Protein AF-A0A0F7GGY3-F1 (afdb_monomer)

Foldseek 3Di:
DPDPDPPVLVVLVCLLQVDALVRLVVVQVVCCVVPVDGPLVVLLVPDDDLSSLLSSLSSVEREDADDDEDLVVLLVLLVVVVVCVVVVVCSDPSVSCCSRHYHPVNVVSSVVND

Mean predicted aligned error: 4.6 Å

Organism: Arachis hypogaea (NCBI:txid3818)

Secondary structure (DSSP, 8-state):
-------HHHHHHHHHHHS-HHHHHHHHHHHHHHHSS-HHHHHHHH--HHHHHHHHHHHH-----SS---HHHHHHHHHHHHHHHHHT-TT-HHHHHHHHHS-HHHHHHHHHT-

Radius of gyration: 15.71 Å; Cα contacts (8 Å, |Δi|>4): 102; chains: 1; bounding box: 36×43×41 Å

Solvent-accessible surface area (backbone atoms only — not comparable to full-atom values): 6503 Å² total; per-residue (Å²): 133,84,74,79,69,76,66,59,65,58,55,52,50,47,53,40,68,70,49,52,44,66,54,45,51,51,49,42,54,52,41,29,70,76,68,74,43,53,58,46,59,53,46,49,72,79,41,63,72,65,62,24,57,45,52,34,43,31,60,64,46,72,43,59,81,77,83,86,72,57,67,70,57,18,45,54,51,21,52,52,50,49,56,34,58,75,69,64,46,83,74,39,66,64,57,45,49,52,73,33,58,48,24,72,68,45,47,52,51,15,64,71,54,96

Sequence (114 aa):
LEKATPNYYKIIIEIGCTRTSEELLAIKRSYQFLYKHSLEEDVASHTFGDIRRLLVAIVSTYRYEGHVLDESVAISEANIIHQIIEKKDFSNDEIIRILSTRSKKQLCVTFNSF

InterPro domains:
  IPR018502 Annexin repeat [PF00191] (11-58)
  IPR018502 Annexin repeat [PS51897] (1-60)
  IPR018502 Annexin repeat [SM00335] (9-58)
  IPR037104 Annexin superfamily [G3DSA:1.10.220.10] (2-60)
  IPR037104 Annexin superfamily [G3DSA:1.10.220.10] (73-114)
  IPR037104 Annexin superfamily [SSF47874] (7-114)

pLDDT: mean 91.79, std 11.75, range [34.94, 98.0]

Structure (mmCIF, N/CA/C/O backbone):
data_AF-A0A0F7GGY3-F1
#
_entry.id   AF-A0A0F7GGY3-F1
#
loop_
_atom_site.group_PDB
_atom_site.id
_atom_site.type_symbol
_atom_site.label_atom_id
_atom_site.label_alt_id
_atom_site.label_comp_id
_atom_site.label_asym_id
_atom_site.label_entity_id
_atom_site.label_seq_id
_atom_site.pdbx_PDB_ins_code
_atom_site.Cartn_x
_atom_site.Cartn_y
_atom_site.Cartn_z
_atom_site.occupancy
_atom_site.B_iso_or_equiv
_atom_site.auth_seq_id
_atom_site.auth_comp_id
_atom_site.auth_asym_id
_atom_site.auth_atom_id
_atom_site.pdbx_PDB_model_num
ATOM 1 N N . LEU A 1 1 ? -21.437 -26.700 1.374 1.00 34.94 1 LEU A N 1
ATOM 2 C CA . LEU A 1 1 ? -19.990 -26.719 1.064 1.00 34.94 1 LEU A CA 1
ATOM 3 C C . LEU A 1 1 ? -19.608 -25.320 0.601 1.00 34.94 1 LEU A C 1
ATOM 5 O O . LEU A 1 1 ? -19.654 -25.042 -0.592 1.00 34.94 1 LEU A O 1
ATOM 9 N N . GLU A 1 2 ? -19.344 -24.416 1.548 1.00 39.84 2 GLU A N 1
ATOM 10 C CA . GLU A 1 2 ? -18.761 -23.106 1.244 1.00 39.84 2 GLU A CA 1
ATOM 11 C C . GLU A 1 2 ? -17.404 -23.355 0.593 1.00 39.84 2 GLU A C 1
ATOM 13 O O . GLU A 1 2 ? -16.469 -23.837 1.232 1.00 39.84 2 GLU A O 1
ATOM 18 N N . LYS A 1 3 ? -17.308 -23.112 -0.715 1.00 39.62 3 LYS A N 1
ATOM 19 C CA . LYS A 1 3 ? -16.008 -23.062 -1.372 1.00 39.62 3 LYS A CA 1
ATOM 20 C C . LYS A 1 3 ? -15.257 -21.921 -0.700 1.00 39.62 3 LYS A C 1
ATOM 22 O O . LYS A 1 3 ? -15.676 -20.776 -0.831 1.00 39.62 3 LYS A O 1
ATOM 27 N N . ALA A 1 4 ? -14.186 -22.243 0.023 1.00 48.62 4 ALA A N 1
ATOM 28 C CA . ALA A 1 4 ? -13.221 -21.262 0.484 1.00 48.62 4 ALA A CA 1
ATOM 29 C C . ALA A 1 4 ? -12.758 -20.481 -0.749 1.00 48.62 4 ALA A C 1
ATOM 31 O O . ALA A 1 4 ? -11.975 -20.979 -1.558 1.00 48.62 4 ALA A O 1
ATOM 32 N N . THR A 1 5 ? -13.321 -19.293 -0.954 1.00 50.53 5 THR A N 1
ATOM 33 C CA . THR A 1 5 ? -12.864 -18.376 -1.989 1.00 50.53 5 THR A CA 1
ATOM 34 C C . THR A 1 5 ? -11.394 -18.111 -1.687 1.00 50.53 5 THR A C 1
ATOM 36 O O . THR A 1 5 ? -11.102 -17.653 -0.574 1.00 50.53 5 THR A O 1
ATOM 39 N N . PRO A 1 6 ? -10.459 -18.418 -2.605 1.00 57.56 6 PRO A N 1
ATOM 40 C CA . PRO A 1 6 ? -9.068 -18.032 -2.428 1.00 57.56 6 PRO A CA 1
ATOM 41 C C . PRO A 1 6 ? -9.070 -16.543 -2.111 1.00 57.56 6 PRO A C 1
ATOM 43 O O . PRO A 1 6 ? -9.700 -15.776 -2.832 1.00 57.56 6 PRO A O 1
ATOM 46 N N . ASN A 1 7 ? -8.471 -16.130 -0.998 1.00 75.44 7 ASN A N 1
ATOM 47 C CA . ASN A 1 7 ? -8.499 -14.731 -0.588 1.00 75.44 7 ASN A CA 1
ATOM 48 C C . ASN A 1 7 ? -7.528 -13.942 -1.486 1.00 75.44 7 ASN A C 1
ATOM 50 O O . ASN A 1 7 ? -6.415 -13.618 -1.081 1.00 75.44 7 ASN A O 1
ATOM 54 N N . TYR A 1 8 ? -7.933 -13.706 -2.737 1.00 83.19 8 TYR A N 1
ATOM 55 C CA . TYR A 1 8 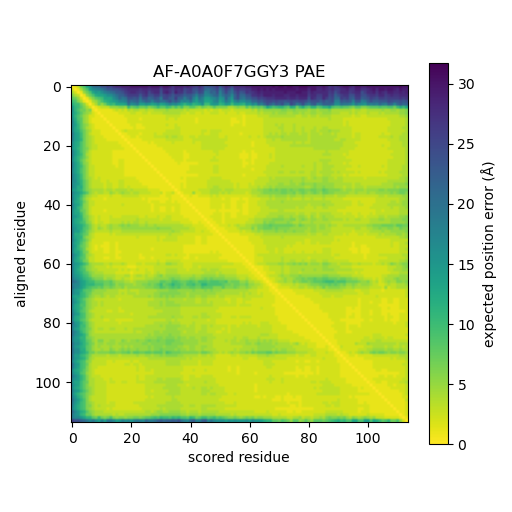? -7.150 -13.048 -3.783 1.00 83.19 8 TYR A CA 1
ATOM 56 C C . TYR A 1 8 ? -6.741 -11.629 -3.375 1.00 83.19 8 TYR A C 1
ATOM 58 O O . TYR A 1 8 ? -5.686 -11.156 -3.792 1.00 83.19 8 TYR A O 1
ATOM 66 N N . TYR A 1 9 ? -7.493 -10.994 -2.469 1.00 91.06 9 TYR A N 1
ATOM 67 C CA . TYR A 1 9 ? -7.103 -9.729 -1.849 1.00 91.06 9 TYR A CA 1
ATOM 68 C C . TYR A 1 9 ? -5.752 -9.823 -1.140 1.00 91.06 9 TYR A C 1
ATOM 70 O O . TYR A 1 9 ? -4.931 -8.927 -1.299 1.00 91.06 9 TYR A O 1
ATOM 78 N N . LYS A 1 10 ? -5.476 -10.913 -0.409 1.00 91.31 10 LYS A N 1
ATOM 79 C CA . LYS A 1 10 ? -4.184 -11.098 0.274 1.00 91.31 10 LYS A CA 1
ATOM 80 C C . LYS A 1 10 ? -3.020 -11.133 -0.709 1.00 91.31 10 LYS A C 1
ATOM 82 O O . LYS A 1 10 ? -1.999 -10.519 -0.436 1.00 91.31 10 LYS A O 1
ATOM 87 N N . ILE A 1 11 ? -3.194 -11.796 -1.852 1.00 93.31 11 ILE A N 1
ATOM 88 C CA . ILE A 1 11 ? -2.157 -11.895 -2.888 1.00 93.31 11 ILE A CA 1
ATOM 89 C C . ILE A 1 11 ? -1.900 -10.519 -3.512 1.00 93.31 11 ILE A C 1
ATOM 91 O O . ILE A 1 11 ? -0.750 -10.122 -3.678 1.00 93.31 11 ILE A O 1
ATOM 95 N N . ILE A 1 12 ? -2.957 -9.755 -3.807 1.00 94.38 12 ILE A N 1
ATOM 96 C CA . ILE A 1 12 ? -2.822 -8.390 -4.339 1.00 94.38 12 ILE A CA 1
ATOM 97 C C . ILE A 1 12 ? -2.124 -7.480 -3.316 1.00 94.38 12 ILE A C 1
ATOM 99 O O . ILE A 1 12 ? -1.230 -6.720 -3.685 1.00 94.38 12 ILE A O 1
ATOM 103 N N . ILE A 1 13 ? -2.483 -7.591 -2.031 1.00 94.56 13 ILE A N 1
ATOM 104 C CA . ILE A 1 13 ? -1.833 -6.855 -0.937 1.00 94.56 13 ILE A CA 1
ATOM 105 C C . ILE A 1 13 ? -0.356 -7.226 -0.832 1.00 94.56 13 ILE A C 1
ATOM 107 O O . ILE A 1 13 ? 0.494 -6.344 -0.746 1.00 94.56 13 ILE A O 1
ATOM 111 N N . GLU A 1 14 ? -0.039 -8.517 -0.870 1.00 94.69 14 GLU A N 1
ATOM 112 C CA . GLU A 1 14 ? 1.334 -9.004 -0.821 1.00 94.69 14 GLU A CA 1
ATOM 113 C C . GLU A 1 14 ? 2.154 -8.434 -1.981 1.00 94.69 14 GLU A C 1
ATOM 115 O O . GLU A 1 14 ? 3.202 -7.834 -1.748 1.00 94.69 14 GLU A O 1
ATOM 120 N N . ILE A 1 15 ? 1.657 -8.528 -3.217 1.00 94.31 15 ILE A N 1
ATOM 121 C CA . ILE A 1 15 ? 2.337 -7.985 -4.399 1.00 94.31 15 ILE A CA 1
ATOM 122 C C . ILE A 1 15 ? 2.509 -6.463 -4.282 1.00 94.31 15 ILE A C 1
ATOM 124 O O . ILE A 1 15 ? 3.609 -5.960 -4.501 1.00 94.31 15 ILE A O 1
ATOM 128 N N . GLY A 1 16 ? 1.463 -5.726 -3.902 1.00 93.44 16 GLY A N 1
ATOM 129 C CA . GLY A 1 16 ? 1.503 -4.262 -3.822 1.00 93.44 16 GLY A CA 1
ATOM 130 C C . GLY A 1 16 ? 2.386 -3.710 -2.696 1.00 93.44 16 GLY A C 1
ATOM 131 O O . GLY A 1 16 ? 2.925 -2.612 -2.824 1.00 93.44 16 GLY A O 1
ATOM 132 N N . CYS A 1 17 ? 2.556 -4.447 -1.595 1.00 93.88 17 CYS A N 1
ATOM 133 C CA . CYS A 1 17 ? 3.282 -3.963 -0.416 1.00 93.88 17 CYS A CA 1
ATOM 134 C C . CYS A 1 17 ? 4.714 -4.509 -0.295 1.00 93.88 17 CYS A C 1
ATOM 136 O O . CYS A 1 17 ? 5.571 -3.846 0.296 1.00 93.88 17 CYS A O 1
ATOM 138 N N . THR A 1 18 ? 5.004 -5.701 -0.825 1.00 93.50 18 THR A N 1
ATOM 139 C CA . THR A 1 18 ? 6.332 -6.330 -0.667 1.00 93.50 18 THR A CA 1
ATOM 140 C C . THR A 1 18 ? 7.315 -5.918 -1.755 1.00 93.50 18 THR A C 1
ATOM 142 O O . THR A 1 18 ? 8.489 -5.705 -1.446 1.00 93.50 18 THR A O 1
ATOM 145 N N . ARG A 1 19 ? 6.840 -5.714 -2.987 1.00 95.25 19 ARG A N 1
ATOM 146 C CA . ARG A 1 19 ? 7.673 -5.369 -4.146 1.00 95.25 19 ARG A CA 1
ATOM 147 C C . ARG A 1 19 ? 8.284 -3.980 -4.033 1.00 95.25 19 ARG A C 1
ATOM 149 O O . ARG A 1 19 ? 7.780 -3.125 -3.295 1.00 95.25 19 ARG A O 1
ATOM 156 N N . THR A 1 20 ? 9.399 -3.776 -4.722 1.00 95.62 20 THR A N 1
ATOM 157 C CA . THR A 1 20 ? 9.923 -2.426 -4.959 1.00 95.62 20 THR A CA 1
ATOM 158 C C . THR A 1 20 ? 9.049 -1.696 -5.976 1.00 95.62 20 THR A C 1
ATOM 160 O O . THR A 1 20 ? 8.278 -2.315 -6.713 1.00 95.62 20 THR A O 1
ATOM 163 N N . SER A 1 21 ? 9.153 -0.374 -6.036 1.00 95.06 21 SER A N 1
ATOM 164 C CA . SER A 1 21 ? 8.422 0.440 -7.013 1.00 95.06 21 SER A CA 1
ATOM 165 C C . SER A 1 21 ? 8.767 0.052 -8.454 1.00 95.06 21 SER A C 1
ATOM 167 O O . SER A 1 21 ? 7.876 -0.017 -9.300 1.00 95.06 21 SER A O 1
ATOM 169 N N . GLU A 1 22 ? 10.034 -0.275 -8.723 1.00 96.81 22 GLU A N 1
ATOM 170 C CA . GLU A 1 22 ? 10.490 -0.753 -10.035 1.00 96.81 22 GLU A CA 1
ATOM 171 C C . GLU A 1 22 ? 9.966 -2.159 -10.357 1.00 96.81 22 GLU A C 1
ATOM 173 O O . GLU A 1 22 ? 9.482 -2.406 -11.462 1.00 96.81 22 GLU A O 1
ATOM 178 N N . GLU A 1 23 ? 9.983 -3.082 -9.389 1.00 97.31 23 GLU A N 1
ATOM 179 C CA . GLU A 1 23 ? 9.394 -4.416 -9.562 1.00 97.31 23 GLU A CA 1
ATOM 180 C C . GLU A 1 23 ? 7.887 -4.333 -9.826 1.00 97.31 23 GLU A C 1
ATOM 182 O O . GLU A 1 23 ? 7.377 -4.987 -10.736 1.00 97.31 23 GLU A O 1
ATOM 187 N N . LEU A 1 24 ? 7.165 -3.507 -9.063 1.00 97.25 24 LEU A N 1
ATOM 188 C CA . LEU A 1 24 ? 5.730 -3.313 -9.246 1.00 97.25 24 LEU A CA 1
ATOM 189 C C . LEU A 1 24 ? 5.432 -2.695 -10.617 1.00 97.25 24 LEU A C 1
ATOM 191 O O . LEU A 1 24 ? 4.505 -3.127 -11.301 1.00 97.25 24 LEU A O 1
ATOM 195 N N . LEU A 1 25 ? 6.248 -1.740 -11.070 1.00 97.31 25 LEU A N 1
ATOM 196 C CA . LEU A 1 25 ? 6.144 -1.177 -12.414 1.00 97.31 25 LEU A CA 1
ATOM 197 C C . LEU A 1 25 ? 6.391 -2.231 -13.504 1.00 97.31 25 LEU A C 1
ATOM 199 O O . LEU A 1 25 ? 5.653 -2.282 -14.492 1.00 97.31 25 LEU A O 1
ATOM 203 N N . ALA A 1 26 ? 7.388 -3.101 -13.329 1.00 97.94 26 ALA A N 1
ATOM 204 C CA . ALA A 1 26 ? 7.655 -4.204 -14.248 1.00 97.94 26 ALA A CA 1
ATOM 205 C C . ALA A 1 26 ? 6.484 -5.201 -14.310 1.00 97.94 26 ALA A C 1
ATOM 207 O O . ALA A 1 26 ? 6.123 -5.658 -15.399 1.00 97.94 26 ALA A O 1
ATOM 208 N N . ILE A 1 27 ? 5.844 -5.483 -13.170 1.00 97.50 27 ILE A N 1
ATOM 209 C CA . ILE A 1 27 ? 4.631 -6.309 -13.097 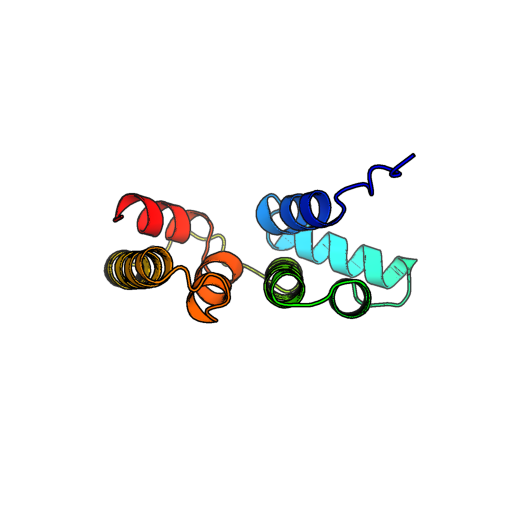1.00 97.50 27 ILE A CA 1
ATOM 210 C C . ILE A 1 27 ? 3.501 -5.666 -13.904 1.00 97.50 27 ILE A C 1
ATOM 212 O O . ILE A 1 27 ? 2.931 -6.336 -14.761 1.00 97.50 27 ILE A O 1
ATOM 216 N N . LYS A 1 28 ? 3.215 -4.373 -13.705 1.00 97.00 28 LYS A N 1
ATOM 217 C CA . LYS A 1 28 ? 2.166 -3.655 -14.457 1.00 97.00 28 LYS A CA 1
ATOM 218 C C . LYS A 1 28 ? 2.402 -3.697 -15.962 1.00 97.00 28 LYS A C 1
ATOM 220 O O . LYS A 1 28 ? 1.490 -4.009 -16.723 1.00 97.00 28 LYS A O 1
ATOM 225 N N . ARG A 1 29 ? 3.639 -3.429 -16.395 1.00 97.75 29 ARG A N 1
ATOM 226 C CA . ARG A 1 29 ? 4.027 -3.473 -17.815 1.00 97.75 29 ARG A CA 1
ATOM 227 C C . ARG A 1 29 ? 3.841 -4.868 -18.404 1.00 97.75 29 ARG A C 1
ATOM 229 O O . ARG A 1 29 ? 3.289 -5.006 -19.492 1.00 97.75 29 ARG A O 1
ATOM 236 N N . SER A 1 30 ? 4.2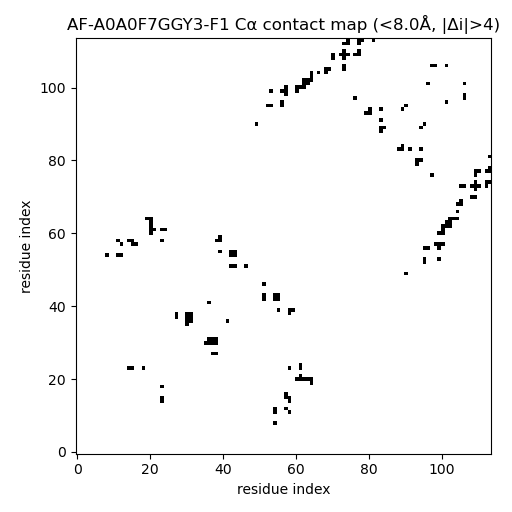66 -5.899 -17.676 1.00 98.00 30 SER A N 1
ATOM 237 C CA . SER A 1 30 ? 4.114 -7.295 -18.101 1.00 98.00 30 SER A CA 1
ATOM 238 C C . SER A 1 30 ? 2.641 -7.702 -18.161 1.00 98.00 30 SER A C 1
ATOM 240 O O . SER A 1 30 ? 2.221 -8.344 -19.120 1.00 98.00 30 SER A O 1
ATOM 242 N N . TYR A 1 31 ? 1.843 -7.275 -17.181 1.00 97.69 31 TYR A N 1
ATOM 243 C CA . TYR A 1 31 ? 0.402 -7.506 -17.137 1.00 97.69 31 TYR A CA 1
ATOM 244 C C . TYR A 1 31 ? -0.294 -6.881 -18.348 1.00 97.69 31 TYR A C 1
ATOM 246 O O . TYR A 1 31 ? -0.979 -7.575 -19.096 1.00 97.69 31 TYR A O 1
ATOM 254 N N . GLN A 1 32 ? -0.026 -5.602 -18.618 1.00 97.56 32 GLN A N 1
ATOM 255 C CA . GLN A 1 32 ? -0.583 -4.900 -19.772 1.00 97.56 32 GLN A CA 1
ATOM 256 C C . GLN A 1 32 ? -0.142 -5.522 -21.101 1.00 97.56 32 GLN A C 1
ATOM 258 O O . GLN A 1 32 ? -0.933 -5.621 -22.039 1.00 97.56 32 GLN A O 1
ATOM 263 N N . PHE A 1 33 ? 1.103 -5.993 -21.196 1.00 97.75 33 PHE A N 1
ATOM 264 C CA . PHE A 1 33 ? 1.584 -6.679 -22.390 1.00 97.75 33 PHE A CA 1
ATOM 265 C C . PHE A 1 33 ? 0.847 -8.003 -22.644 1.00 97.75 33 PHE A C 1
ATOM 267 O O . PHE A 1 33 ? 0.469 -8.262 -23.791 1.00 97.75 33 PHE A O 1
ATOM 274 N N . LEU A 1 34 ? 0.634 -8.811 -21.601 1.00 97.9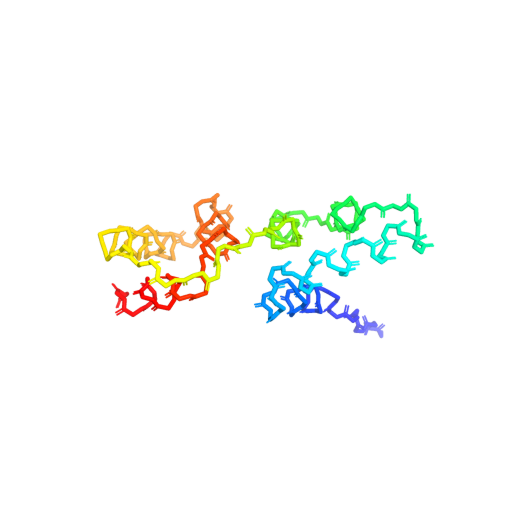4 34 LEU A N 1
ATOM 275 C CA . LEU A 1 34 ? 0.013 -10.137 -21.693 1.00 97.94 34 LEU A CA 1
ATOM 276 C C . LEU A 1 34 ? -1.508 -10.071 -21.864 1.00 97.94 34 LEU A C 1
ATOM 278 O O . LEU A 1 34 ? -2.052 -10.771 -22.713 1.00 97.94 34 LEU A O 1
ATOM 282 N N . TYR A 1 35 ? -2.179 -9.222 -21.087 1.00 96.38 35 TYR A N 1
ATOM 283 C CA . TYR A 1 35 ? -3.640 -9.195 -20.993 1.00 96.38 35 TYR A CA 1
ATOM 284 C C . TYR A 1 35 ? -4.287 -8.047 -21.765 1.00 96.38 35 TYR A C 1
ATOM 286 O O . TYR A 1 35 ? -5.495 -8.057 -21.949 1.00 96.38 35 TYR A O 1
ATOM 294 N N . LYS A 1 36 ? -3.505 -7.073 -22.254 1.00 96.44 36 LYS A N 1
ATOM 295 C CA . LYS A 1 36 ? -4.000 -5.869 -22.955 1.00 96.44 36 LYS A CA 1
ATOM 296 C C . LYS A 1 36 ? -4.934 -4.984 -22.114 1.00 96.44 36 LYS A C 1
ATOM 298 O O . LYS A 1 36 ? -5.573 -4.093 -22.662 1.00 96.44 36 LYS A O 1
ATOM 303 N N . HIS A 1 37 ? -4.926 -5.180 -20.799 1.00 94.62 37 HIS A N 1
ATOM 304 C CA . HIS A 1 37 ? -5.652 -4.405 -19.795 1.00 94.62 37 HIS A CA 1
ATOM 305 C C . HIS A 1 37 ? -4.689 -3.893 -18.720 1.00 94.62 37 HIS A C 1
ATOM 307 O O . HIS A 1 37 ? -3.612 -4.463 -18.518 1.00 94.62 37 HIS A O 1
ATOM 313 N N . SER A 1 38 ? -5.043 -2.800 -18.044 1.00 96.31 38 SER A N 1
ATOM 314 C CA . SER A 1 38 ? -4.284 -2.328 -16.883 1.00 96.31 38 SER A CA 1
ATOM 315 C C . SER A 1 38 ? -4.591 -3.198 -15.662 1.00 96.31 38 SER A C 1
ATOM 317 O O . SER A 1 38 ? -5.738 -3.562 -15.405 1.00 96.31 38 SER A O 1
ATOM 319 N N . LEU A 1 39 ? -3.554 -3.490 -14.871 1.00 96.31 39 LEU A N 1
ATOM 320 C CA . LEU A 1 39 ? -3.709 -4.192 -13.596 1.00 96.31 39 LEU A CA 1
ATOM 321 C C . LEU A 1 39 ? -4.650 -3.423 -12.656 1.00 96.31 39 LEU A C 1
ATOM 323 O O . LEU A 1 39 ? -5.463 -4.017 -11.956 1.00 96.31 39 LEU A O 1
ATOM 327 N N . GLU A 1 40 ? -4.533 -2.098 -12.635 1.00 96.06 40 GLU A N 1
ATOM 328 C CA . GLU A 1 40 ? -5.362 -1.200 -11.840 1.00 96.06 40 GLU A CA 1
ATOM 329 C C . GLU A 1 40 ? -6.843 -1.274 -12.244 1.00 96.06 40 GLU A C 1
ATOM 331 O O . GLU A 1 40 ? -7.708 -1.369 -11.371 1.00 96.06 40 GLU A O 1
ATOM 336 N N . GLU A 1 41 ? -7.135 -1.265 -13.549 1.00 96.19 41 GLU A N 1
ATOM 337 C CA . GLU A 1 41 ? -8.498 -1.371 -14.092 1.00 96.19 41 GLU A CA 1
ATOM 338 C C . GLU A 1 41 ? -9.144 -2.715 -13.742 1.00 96.19 41 GLU A C 1
ATOM 340 O O . GLU A 1 41 ? -10.292 -2.760 -13.287 1.00 96.19 41 GLU A O 1
ATOM 345 N N . ASP A 1 42 ? -8.394 -3.808 -13.886 1.00 95.62 42 ASP A N 1
ATOM 346 C CA . ASP A 1 42 ? -8.885 -5.146 -13.562 1.00 95.62 42 ASP A CA 1
ATOM 347 C C . ASP A 1 42 ? -9.097 -5.325 -12.056 1.00 95.62 42 ASP A C 1
ATOM 349 O O . ASP A 1 42 ? -10.114 -5.877 -11.630 1.00 95.62 42 ASP A O 1
ATOM 353 N N . VAL A 1 43 ? -8.211 -4.783 -11.217 1.00 95.19 43 VAL A N 1
ATOM 354 C CA . VAL A 1 43 ? -8.435 -4.750 -9.764 1.00 95.19 43 VAL A CA 1
ATOM 355 C C . VAL A 1 43 ? -9.669 -3.909 -9.425 1.00 95.19 43 VAL A C 1
ATOM 357 O O . VAL A 1 43 ? -10.468 -4.313 -8.580 1.00 95.19 43 VAL A O 1
ATOM 360 N N . ALA A 1 44 ? -9.882 -2.766 -10.078 1.00 95.38 44 ALA A N 1
ATOM 361 C CA . ALA A 1 44 ? -11.036 -1.910 -9.812 1.00 95.38 44 ALA A CA 1
ATOM 362 C C . ALA A 1 44 ? -12.376 -2.551 -10.217 1.00 95.38 44 ALA A C 1
ATOM 364 O O . ALA A 1 44 ? -13.382 -2.332 -9.536 1.00 95.38 44 ALA A O 1
ATOM 365 N N . SER A 1 45 ? -12.398 -3.335 -11.299 1.00 95.19 45 SER A N 1
ATOM 366 C CA . SER A 1 45 ? -13.607 -3.984 -11.822 1.00 95.19 45 SER A CA 1
ATOM 367 C C . SER A 1 45 ? -13.985 -5.270 -11.076 1.00 95.19 45 SER A C 1
ATOM 369 O O . SER A 1 45 ? -15.171 -5.570 -10.946 1.00 95.19 45 SER A O 1
ATOM 371 N N . HIS A 1 46 ? -13.004 -5.995 -10.525 1.00 92.12 46 HIS A N 1
ATOM 372 C CA . HIS A 1 46 ? -13.217 -7.267 -9.816 1.00 92.12 46 HIS A CA 1
ATOM 373 C C . HIS A 1 46 ? -13.298 -7.132 -8.287 1.00 92.12 46 HIS A C 1
ATOM 375 O O . HIS A 1 46 ? -13.398 -8.133 -7.571 1.00 92.12 46 HIS A O 1
ATOM 381 N N . THR A 1 47 ? -13.237 -5.909 -7.756 1.00 92.00 47 THR A N 1
ATOM 382 C CA . THR A 1 47 ? -13.323 -5.647 -6.315 1.00 92.00 47 THR A CA 1
ATOM 383 C C . THR A 1 47 ? -14.397 -4.608 -6.008 1.00 92.00 47 THR A C 1
ATOM 385 O O . THR A 1 47 ? -14.784 -3.811 -6.860 1.00 92.00 47 THR A O 1
ATOM 388 N N . PHE A 1 48 ? -14.930 -4.626 -4.784 1.00 89.88 48 PHE A N 1
ATOM 389 C CA . PHE A 1 48 ? -16.065 -3.787 -4.388 1.00 89.88 48 PHE A CA 1
ATOM 390 C C . PHE A 1 48 ? -15.863 -3.202 -2.989 1.00 89.88 48 PHE A C 1
ATOM 392 O O . PHE A 1 48 ? -15.035 -3.686 -2.220 1.00 89.88 48 PHE A O 1
ATOM 399 N N . GLY A 1 49 ? -16.636 -2.165 -2.654 1.00 89.31 49 GLY A N 1
ATOM 400 C CA . GLY A 1 49 ? -16.612 -1.531 -1.332 1.00 89.31 49 GLY A CA 1
ATOM 401 C C . GLY A 1 49 ? -15.283 -0.850 -0.993 1.00 89.31 49 GLY A C 1
ATOM 402 O O . GLY A 1 49 ? -14.515 -0.470 -1.880 1.00 89.31 49 GLY A O 1
ATOM 403 N N . ASP A 1 50 ? -15.008 -0.701 0.302 1.00 88.25 50 ASP A N 1
ATOM 404 C CA . ASP A 1 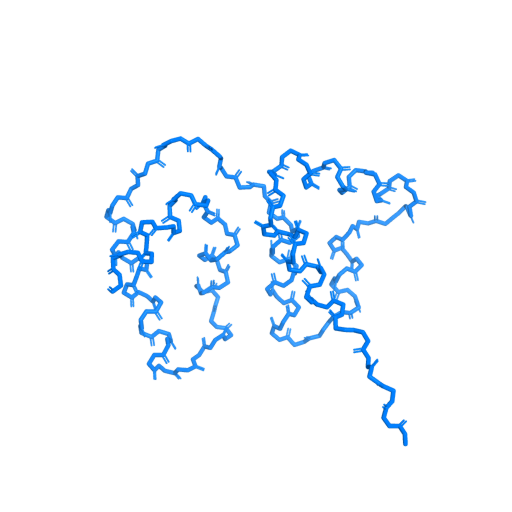50 ? -13.825 0.017 0.794 1.00 88.25 50 ASP A CA 1
ATOM 405 C C . ASP A 1 50 ? -12.513 -0.692 0.465 1.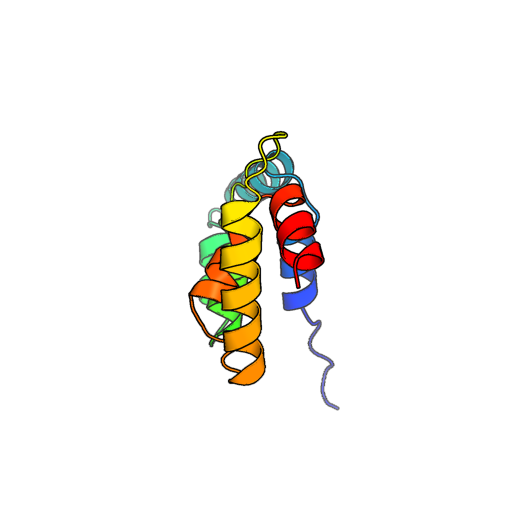00 88.25 50 ASP A C 1
ATOM 407 O O . ASP A 1 50 ? -11.513 -0.043 0.154 1.00 88.25 50 ASP A O 1
ATOM 411 N N . ILE A 1 51 ? -12.521 -2.030 0.431 1.00 89.75 51 ILE A N 1
ATOM 412 C CA . ILE A 1 51 ? -11.323 -2.802 0.094 1.00 89.75 51 ILE A CA 1
ATOM 413 C C . ILE A 1 51 ? -10.849 -2.505 -1.332 1.00 89.75 51 ILE A C 1
ATOM 415 O O . ILE A 1 51 ? -9.645 -2.424 -1.553 1.00 89.75 51 ILE A O 1
ATOM 419 N N . ARG A 1 52 ? -11.758 -2.234 -2.286 1.00 93.88 52 ARG A N 1
ATOM 420 C CA . ARG A 1 52 ? -11.376 -1.789 -3.638 1.00 93.88 52 ARG A CA 1
ATOM 421 C C . ARG A 1 52 ? -10.510 -0.539 -3.587 1.00 93.88 52 ARG A C 1
ATOM 423 O O . ARG A 1 52 ? -9.514 -0.466 -4.295 1.00 93.88 52 ARG A O 1
ATOM 430 N N . ARG A 1 53 ? -10.884 0.445 -2.767 1.00 94.31 53 ARG A N 1
ATOM 431 C CA . ARG A 1 53 ? -10.177 1.731 -2.685 1.00 94.31 53 ARG A CA 1
ATOM 432 C C . ARG A 1 53 ? -8.740 1.518 -2.219 1.00 94.31 53 ARG A C 1
ATOM 434 O O . ARG A 1 53 ? -7.820 2.046 -2.834 1.00 94.31 53 ARG A O 1
ATOM 441 N N . LEU A 1 54 ? -8.549 0.672 -1.205 1.00 93.75 54 LEU A N 1
ATOM 442 C CA . LEU A 1 54 ? -7.220 0.281 -0.743 1.00 93.75 54 LEU A CA 1
ATOM 443 C C . LEU A 1 54 ? -6.446 -0.501 -1.811 1.00 93.75 54 LEU A C 1
ATOM 445 O O . LEU A 1 54 ? -5.298 -0.165 -2.085 1.00 93.75 54 LEU A O 1
ATOM 449 N N . LEU A 1 55 ? -7.060 -1.524 -2.415 1.00 95.31 55 LEU A N 1
ATOM 450 C CA . LEU A 1 55 ? -6.404 -2.390 -3.398 1.00 95.31 55 LEU A CA 1
ATOM 451 C C . LEU A 1 55 ? -5.960 -1.609 -4.633 1.00 95.31 55 LEU A C 1
ATOM 453 O O . LEU A 1 55 ? -4.807 -1.723 -5.035 1.00 95.31 55 LEU A O 1
ATOM 457 N N . VAL A 1 56 ? -6.839 -0.773 -5.189 1.00 96.00 56 VAL A N 1
ATOM 458 C CA . VAL A 1 56 ? -6.509 0.107 -6.314 1.00 96.00 56 VAL A CA 1
ATOM 459 C C . VAL A 1 56 ? -5.393 1.067 -5.917 1.00 96.00 56 VAL A C 1
ATOM 461 O O . VAL A 1 56 ? -4.437 1.211 -6.675 1.00 96.00 56 VAL A O 1
ATOM 464 N N . ALA A 1 57 ? -5.451 1.669 -4.724 1.00 95.50 57 ALA A N 1
ATOM 465 C CA . ALA A 1 57 ? -4.400 2.569 -4.262 1.00 95.50 57 ALA A CA 1
ATOM 466 C C . ALA A 1 57 ? -3.039 1.861 -4.196 1.00 95.50 57 ALA A C 1
ATOM 468 O O . ALA A 1 57 ? -2.089 2.335 -4.810 1.00 95.50 57 ALA A O 1
ATOM 469 N N . ILE A 1 58 ? -2.930 0.703 -3.533 1.00 94.94 58 ILE A N 1
ATOM 470 C CA . ILE A 1 58 ? -1.642 0.004 -3.401 1.00 94.94 58 ILE A CA 1
ATOM 471 C C . ILE A 1 58 ? -1.083 -0.444 -4.753 1.00 94.94 58 ILE A C 1
ATOM 473 O O . ILE A 1 58 ? 0.108 -0.237 -4.992 1.00 94.94 58 ILE A O 1
ATOM 477 N N . VAL A 1 59 ? -1.912 -0.983 -5.659 1.00 96.12 59 VAL A N 1
ATOM 478 C CA . VAL A 1 59 ? -1.413 -1.431 -6.966 1.00 96.12 59 VAL A CA 1
ATOM 479 C C . VAL A 1 59 ? -1.077 -0.254 -7.861 1.00 96.12 59 VAL A C 1
ATOM 481 O O . VAL A 1 59 ? -0.168 -0.378 -8.661 1.00 96.12 59 VAL A O 1
ATOM 484 N N . SER A 1 60 ? -1.719 0.905 -7.699 1.00 95.31 60 SER A N 1
ATOM 485 C CA . SER A 1 60 ? -1.440 2.104 -8.502 1.00 95.31 60 SER A CA 1
ATOM 486 C C . SER A 1 60 ? -0.160 2.828 -8.078 1.00 95.31 60 SER A C 1
ATOM 488 O O . SER A 1 60 ? 0.368 3.628 -8.847 1.00 95.31 60 SER A O 1
ATOM 490 N N . THR A 1 61 ? 0.375 2.547 -6.888 1.00 93.25 61 THR A N 1
ATOM 491 C CA . THR A 1 61 ? 1.480 3.339 -6.334 1.00 93.25 61 THR A CA 1
ATOM 492 C C . THR A 1 61 ? 2.815 3.158 -7.047 1.00 93.25 61 THR A C 1
ATOM 494 O O . THR A 1 61 ? 3.129 2.109 -7.608 1.00 93.25 61 THR A O 1
ATOM 497 N N . TYR A 1 62 ? 3.618 4.217 -6.973 1.00 94.81 62 TYR A N 1
ATOM 498 C CA . TYR A 1 62 ? 5.041 4.223 -7.278 1.00 94.81 62 TYR A CA 1
ATOM 499 C C . TYR A 1 62 ? 5.742 4.961 -6.134 1.00 94.81 62 TYR A C 1
ATOM 501 O O . TYR A 1 62 ? 5.850 6.187 -6.125 1.00 94.81 62 TYR A O 1
ATOM 509 N N . ARG A 1 63 ? 6.081 4.218 -5.078 1.00 93.00 63 ARG A N 1
ATOM 510 C CA . ARG A 1 63 ? 6.539 4.789 -3.807 1.00 93.00 63 ARG A CA 1
ATOM 511 C C . ARG A 1 63 ? 7.973 5.293 -3.921 1.00 93.00 63 ARG A C 1
ATOM 513 O O . ARG A 1 63 ? 8.808 4.702 -4.602 1.00 93.00 63 ARG A O 1
ATOM 520 N N . TYR A 1 64 ? 8.279 6.350 -3.181 1.00 93.75 64 TYR A N 1
ATOM 521 C CA . TYR A 1 64 ? 9.657 6.787 -2.993 1.00 93.75 64 TYR A CA 1
ATOM 522 C C . TYR A 1 64 ? 10.449 5.739 -2.195 1.00 93.75 64 TYR A C 1
ATOM 524 O O . TYR A 1 64 ? 9.984 5.280 -1.153 1.00 93.75 64 TYR A O 1
ATOM 532 N N . GLU A 1 65 ? 11.651 5.382 -2.654 1.00 91.25 65 GLU A N 1
ATOM 533 C CA . GLU A 1 65 ? 12.515 4.378 -1.999 1.00 91.25 65 GLU A CA 1
ATOM 534 C C . GLU A 1 65 ? 13.811 4.956 -1.411 1.00 91.25 65 GLU A C 1
ATOM 536 O O . GLU A 1 65 ? 14.634 4.228 -0.847 1.00 91.25 65 GLU A O 1
ATOM 541 N N . GLY A 1 66 ? 14.002 6.274 -1.501 1.00 91.38 66 GLY A N 1
ATOM 542 C CA . GLY A 1 66 ? 15.197 6.921 -0.972 1.00 91.38 66 GLY A CA 1
ATOM 543 C C . GLY A 1 66 ? 15.232 6.994 0.559 1.00 91.38 66 GLY A C 1
ATOM 544 O O . GLY A 1 66 ? 14.565 6.239 1.271 1.00 91.38 66 GLY A O 1
ATOM 545 N N . HIS A 1 67 ? 16.090 7.864 1.085 1.00 89.94 67 HIS A N 1
ATOM 546 C CA . HIS A 1 67 ? 16.420 7.921 2.517 1.00 89.94 67 HIS A CA 1
ATOM 547 C C . HIS A 1 67 ? 15.886 9.162 3.235 1.00 89.94 67 HIS A C 1
ATOM 549 O O . HIS A 1 67 ? 16.081 9.277 4.439 1.00 89.94 67 HIS A O 1
ATOM 555 N N . VAL A 1 68 ? 15.222 10.072 2.521 1.00 92.25 68 VAL A N 1
ATOM 556 C CA . VAL A 1 68 ? 14.616 11.256 3.135 1.00 92.25 68 VAL A CA 1
ATOM 557 C C . VAL A 1 68 ? 13.472 10.821 4.050 1.00 92.25 68 VAL A C 1
ATOM 559 O O . VAL A 1 68 ? 12.581 10.081 3.625 1.00 92.25 68 VAL A O 1
ATOM 562 N N . LEU A 1 69 ? 13.532 11.281 5.296 1.00 93.75 69 LEU A N 1
ATOM 563 C CA . LEU A 1 69 ? 12.543 11.052 6.340 1.00 93.75 69 LEU A CA 1
ATOM 564 C C . LEU A 1 69 ? 12.102 12.402 6.893 1.00 93.75 69 LEU A C 1
ATOM 566 O O . LEU A 1 69 ? 12.921 13.311 7.025 1.00 93.75 69 LEU A O 1
ATOM 570 N N . ASP A 1 70 ? 10.819 12.507 7.217 1.00 95.19 70 ASP A N 1
ATOM 571 C CA . ASP A 1 70 ? 10.243 13.690 7.848 1.00 95.19 70 ASP A CA 1
ATOM 572 C C . ASP A 1 70 ? 9.546 13.273 9.145 1.00 95.19 70 ASP A C 1
ATOM 574 O O . ASP A 1 70 ? 8.460 12.684 9.135 1.00 95.19 70 ASP A O 1
ATOM 578 N N . GLU A 1 71 ? 10.201 13.545 10.270 1.00 95.25 71 GLU A N 1
ATOM 579 C CA . GLU A 1 71 ? 9.692 13.205 11.601 1.00 95.25 71 GLU A CA 1
ATOM 580 C C . GLU A 1 71 ? 8.432 14.001 11.952 1.00 95.25 71 GLU A C 1
ATOM 582 O O . GLU A 1 71 ? 7.521 13.467 12.582 1.00 95.25 71 GLU A O 1
ATOM 587 N N . SER A 1 72 ? 8.329 15.253 11.496 1.00 96.44 72 SER A N 1
ATOM 588 C CA . SER A 1 72 ? 7.153 16.087 11.760 1.00 96.44 72 SER A CA 1
ATOM 589 C C . SER A 1 72 ? 5.908 15.519 11.076 1.00 96.44 72 SER A C 1
ATOM 591 O O . SER A 1 72 ? 4.837 15.429 11.684 1.00 96.44 72 SER A O 1
ATOM 593 N N . VAL A 1 73 ? 6.069 15.037 9.839 1.00 96.25 73 VAL A N 1
ATOM 594 C CA . VAL A 1 73 ? 5.019 14.327 9.105 1.00 96.25 73 VAL A CA 1
ATOM 595 C C . VAL A 1 73 ? 4.713 12.990 9.769 1.00 96.25 73 VAL A C 1
ATOM 597 O O . VAL A 1 73 ? 3.540 12.659 9.903 1.00 96.25 73 VAL A O 1
ATOM 600 N N . ALA A 1 74 ? 5.724 12.244 10.225 1.00 97.00 74 ALA A N 1
ATOM 601 C CA . ALA A 1 74 ? 5.513 10.968 10.910 1.00 97.00 74 ALA A CA 1
ATOM 602 C C . ALA A 1 74 ? 4.654 11.127 12.174 1.00 97.00 74 ALA A C 1
ATOM 604 O O . ALA A 1 74 ? 3.689 10.389 12.347 1.00 97.00 74 ALA A O 1
ATOM 605 N N . ILE A 1 75 ? 4.947 12.120 13.018 1.00 97.19 75 ILE A N 1
ATOM 606 C CA . ILE A 1 75 ? 4.170 12.408 14.234 1.00 97.19 75 ILE A CA 1
ATOM 607 C C . ILE A 1 75 ? 2.741 12.838 13.877 1.00 97.19 75 ILE A C 1
ATOM 609 O O . ILE A 1 75 ? 1.772 12.371 14.474 1.00 97.19 75 ILE A O 1
ATOM 613 N N . SER A 1 76 ? 2.587 13.723 12.888 1.00 97.44 76 SER A N 1
ATOM 614 C CA . SER A 1 76 ? 1.269 14.178 12.431 1.00 97.44 76 SER A CA 1
ATOM 615 C C . SER A 1 76 ? 0.419 13.017 11.896 1.00 97.44 76 SER A C 1
ATOM 617 O O . SER A 1 76 ? -0.730 12.841 12.301 1.00 97.44 76 SER A O 1
ATOM 619 N N . GLU A 1 77 ? 0.995 12.168 11.044 1.00 97.75 77 GLU A N 1
ATOM 620 C CA . GLU A 1 77 ? 0.304 11.019 10.457 1.00 97.75 77 GLU A CA 1
ATOM 621 C C . GLU A 1 77 ? 0.020 9.916 11.482 1.00 97.75 77 GLU A C 1
ATOM 623 O O . GLU A 1 77 ? -1.043 9.300 11.411 1.00 97.75 77 GLU A O 1
ATOM 628 N N . ALA A 1 78 ? 0.890 9.709 12.475 1.00 97.69 78 ALA A N 1
ATOM 629 C CA . ALA A 1 78 ? 0.628 8.799 13.589 1.00 97.69 78 ALA A CA 1
ATOM 630 C C . ALA A 1 78 ? -0.619 9.229 14.379 1.00 97.69 78 ALA A C 1
ATOM 632 O O . ALA A 1 78 ? -1.510 8.411 14.614 1.00 97.69 78 ALA A O 1
ATOM 633 N N . ASN A 1 79 ? -0.745 10.526 14.688 1.00 96.94 79 ASN A N 1
ATOM 634 C CA . ASN A 1 79 ? -1.929 11.082 15.351 1.00 96.94 79 ASN A CA 1
ATOM 635 C C . ASN A 1 79 ? -3.205 10.918 14.509 1.00 96.94 79 ASN A C 1
ATOM 637 O O . ASN A 1 79 ? -4.258 10.571 15.045 1.00 96.94 79 ASN A O 1
ATOM 641 N N . ILE A 1 80 ? -3.121 11.134 13.191 1.00 96.81 80 ILE A N 1
ATOM 642 C CA . ILE A 1 80 ? -4.251 10.918 12.272 1.00 96.81 80 ILE A CA 1
ATOM 643 C C . ILE A 1 80 ? -4.692 9.449 12.309 1.00 96.81 80 ILE A C 1
ATOM 645 O O . ILE A 1 80 ? -5.878 9.169 12.484 1.00 96.81 80 ILE A O 1
ATOM 649 N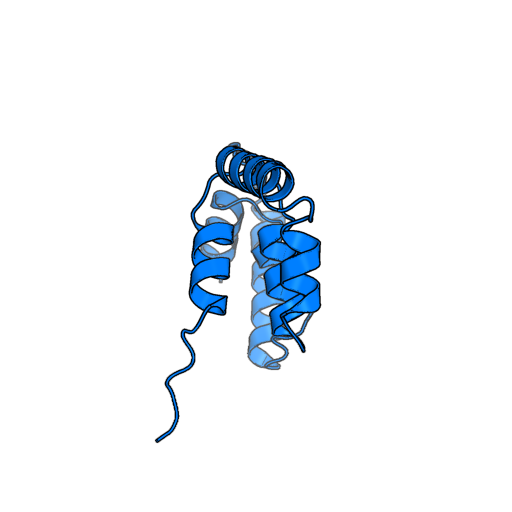 N . ILE A 1 81 ? -3.748 8.506 12.198 1.00 96.19 81 ILE A N 1
ATOM 650 C CA . ILE A 1 81 ? -4.049 7.070 12.270 1.00 96.19 81 ILE A CA 1
ATOM 651 C C . ILE A 1 81 ? -4.680 6.728 13.625 1.00 96.19 81 ILE A C 1
ATOM 653 O O . ILE A 1 81 ? -5.666 5.992 13.658 1.00 96.19 81 ILE A O 1
ATOM 657 N N . HIS A 1 82 ? -4.171 7.284 14.727 1.00 96.00 82 HIS A N 1
ATOM 658 C CA . HIS A 1 82 ? -4.711 7.050 16.065 1.00 96.00 82 HIS A CA 1
ATOM 659 C C . HIS A 1 82 ? -6.188 7.450 16.162 1.00 96.00 82 HIS A C 1
ATOM 661 O O . HIS A 1 82 ? -7.032 6.628 16.518 1.00 96.00 82 HIS A O 1
ATOM 667 N N . GLN A 1 83 ? -6.525 8.667 15.729 1.00 96.69 83 GLN A N 1
ATOM 668 C CA . GLN A 1 83 ? -7.904 9.163 15.727 1.00 96.69 83 GLN A CA 1
ATOM 669 C C . GLN A 1 83 ? -8.837 8.322 14.845 1.00 96.69 83 GLN A C 1
ATOM 671 O O . GLN A 1 83 ? -10.007 8.126 15.180 1.00 96.69 83 GLN A O 1
ATOM 67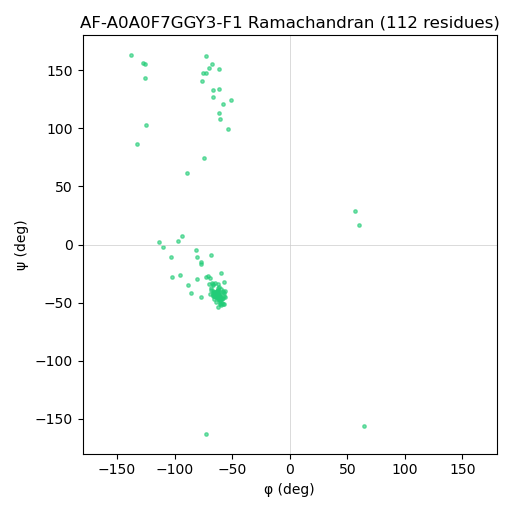6 N N . ILE A 1 84 ? -8.339 7.831 13.707 1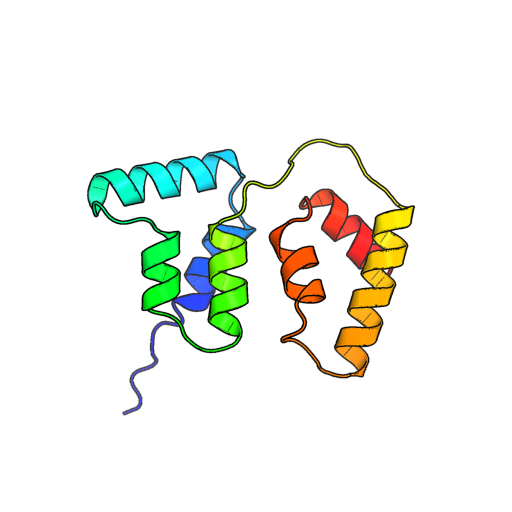.00 96.31 84 ILE A N 1
ATOM 677 C CA . ILE A 1 84 ? -9.102 6.956 12.809 1.00 96.31 84 ILE A CA 1
ATOM 678 C C . ILE A 1 84 ? -9.397 5.612 13.487 1.00 96.31 84 ILE A C 1
ATOM 680 O O . ILE A 1 84 ? -10.532 5.132 13.427 1.00 96.31 84 ILE A O 1
ATOM 684 N N . ILE A 1 85 ? -8.400 5.022 14.156 1.00 94.94 85 ILE A N 1
ATOM 685 C CA . ILE A 1 85 ? -8.538 3.749 14.875 1.00 94.94 85 ILE A CA 1
ATOM 686 C C . ILE A 1 85 ? -9.525 3.885 16.039 1.00 94.94 85 ILE A C 1
ATOM 688 O O . ILE A 1 85 ? -10.410 3.037 16.173 1.00 94.94 85 ILE A O 1
ATOM 692 N N . GLU A 1 86 ? -9.436 4.954 16.837 1.00 96.25 86 GLU A N 1
ATOM 693 C CA . GLU A 1 86 ? -10.372 5.222 17.940 1.00 96.25 86 GLU A CA 1
ATOM 694 C C . GLU A 1 86 ? -11.826 5.306 17.453 1.00 96.25 86 GLU A C 1
ATOM 696 O O . GLU A 1 86 ? -12.737 4.753 18.073 1.00 96.25 86 GLU A O 1
ATOM 701 N N . LYS A 1 87 ? -12.040 5.950 16.300 1.00 96.50 87 LYS A N 1
ATOM 702 C CA . LYS A 1 87 ? -13.359 6.091 15.665 1.00 96.50 87 LYS A CA 1
ATOM 703 C C . LYS A 1 87 ? -13.801 4.853 14.881 1.00 96.50 87 LYS A C 1
ATOM 705 O O . LYS A 1 87 ? -14.963 4.785 14.486 1.00 96.50 87 LYS A O 1
ATOM 710 N N . LYS A 1 88 ? -12.906 3.881 14.663 1.00 94.50 88 LYS A N 1
ATOM 711 C CA . LYS A 1 88 ? -13.109 2.690 13.816 1.00 94.50 88 LYS A CA 1
ATOM 712 C C . LYS A 1 88 ? -13.486 3.022 12.364 1.00 94.50 88 LYS A C 1
ATOM 714 O O . LYS A 1 88 ? -14.156 2.232 11.702 1.00 94.50 88 LYS A O 1
ATOM 719 N N . ASP A 1 89 ? -13.039 4.171 11.858 1.00 94.31 89 ASP A N 1
ATOM 720 C CA . ASP A 1 89 ? -13.308 4.636 10.489 1.00 94.31 89 ASP A CA 1
ATOM 721 C C . ASP A 1 89 ? -12.228 4.136 9.512 1.00 94.31 89 ASP A C 1
ATOM 723 O O . ASP A 1 89 ? -11.483 4.899 8.907 1.00 94.31 89 ASP A O 1
ATOM 727 N N . PHE A 1 90 ? -12.085 2.818 9.361 1.00 88.50 90 PHE A N 1
ATOM 728 C CA . PHE A 1 90 ? -11.024 2.234 8.520 1.00 88.50 90 PHE A CA 1
ATOM 729 C C . PHE A 1 90 ? -11.204 2.491 7.012 1.00 88.50 90 PHE A C 1
ATOM 731 O O . PHE A 1 90 ? -10.306 2.205 6.222 1.00 88.50 90 PHE A O 1
ATOM 738 N N . SER A 1 91 ? -12.356 3.031 6.616 1.00 88.12 91 SER A N 1
ATOM 739 C CA . SER A 1 91 ? -12.665 3.520 5.271 1.00 88.12 91 SER A CA 1
ATOM 740 C C . SER A 1 91 ? -12.134 4.930 4.992 1.00 88.12 91 SER A C 1
ATOM 742 O O . SER A 1 91 ? -12.278 5.415 3.866 1.00 88.12 91 SER A O 1
ATOM 744 N N . ASN A 1 92 ? -11.541 5.595 5.987 1.00 94.19 92 ASN A N 1
ATOM 745 C CA . ASN A 1 92 ? -11.091 6.975 5.873 1.00 94.19 92 ASN A CA 1
ATOM 746 C C . ASN A 1 92 ? -10.012 7.154 4.792 1.00 94.19 92 ASN A C 1
ATOM 748 O O . ASN A 1 92 ? -9.029 6.419 4.738 1.00 94.19 92 ASN A O 1
ATOM 752 N N . ASP A 1 93 ? -10.152 8.170 3.947 1.00 94.31 93 ASP A N 1
ATOM 753 C CA . ASP A 1 93 ? -9.218 8.455 2.854 1.00 94.31 93 ASP A CA 1
ATOM 754 C C . ASP A 1 93 ? -7.781 8.652 3.346 1.00 94.31 93 ASP A C 1
ATOM 756 O O . ASP A 1 93 ? -6.843 8.245 2.661 1.00 94.31 93 ASP A O 1
ATOM 760 N N . GLU A 1 94 ? -7.596 9.191 4.552 1.00 96.00 94 GLU A N 1
ATOM 761 C CA . GLU A 1 94 ? -6.271 9.415 5.120 1.00 96.00 94 GLU A CA 1
ATOM 762 C C . GLU A 1 94 ? -5.552 8.105 5.456 1.00 96.00 94 GLU A C 1
ATOM 764 O O . GLU A 1 94 ? -4.354 7.997 5.190 1.00 96.00 94 GLU A O 1
ATOM 769 N N . ILE A 1 95 ? -6.249 7.069 5.949 1.00 94.69 95 ILE A N 1
ATOM 770 C CA . ILE A 1 95 ? -5.594 5.778 6.224 1.00 94.69 95 ILE A CA 1
ATOM 771 C C . ILE A 1 95 ? -5.128 5.126 4.920 1.00 94.69 95 ILE A C 1
ATOM 773 O O . ILE A 1 95 ? -4.005 4.629 4.833 1.00 94.69 95 ILE A O 1
ATOM 777 N N . ILE A 1 96 ? -5.947 5.210 3.867 1.00 94.75 96 ILE A N 1
ATOM 778 C CA . ILE A 1 96 ? -5.601 4.698 2.538 1.00 94.75 96 ILE A CA 1
ATOM 779 C C . ILE A 1 96 ? -4.437 5.506 1.961 1.00 94.75 96 ILE A C 1
ATOM 781 O O . ILE A 1 96 ? -3.465 4.914 1.485 1.00 94.75 96 ILE A O 1
ATOM 785 N N . ARG A 1 97 ? -4.492 6.842 2.031 1.00 95.88 97 ARG A N 1
ATOM 786 C CA . ARG A 1 97 ? -3.439 7.747 1.553 1.00 95.88 97 ARG A CA 1
ATOM 787 C C . ARG A 1 97 ? -2.108 7.447 2.232 1.00 95.88 97 ARG A C 1
ATOM 789 O O . ARG A 1 97 ? -1.114 7.260 1.530 1.00 95.88 97 ARG A O 1
ATOM 796 N N . ILE A 1 98 ? -2.072 7.369 3.562 1.00 96.00 98 ILE A N 1
ATOM 797 C CA . ILE A 1 98 ? -0.838 7.126 4.319 1.00 96.00 98 ILE A CA 1
ATOM 798 C C . ILE A 1 98 ? -0.255 5.756 3.946 1.00 96.00 98 ILE A C 1
ATOM 800 O O . ILE A 1 98 ? 0.886 5.679 3.488 1.00 96.00 98 ILE A O 1
ATOM 804 N N . LEU A 1 99 ? -1.049 4.683 4.039 1.00 94.25 99 LEU A N 1
ATOM 805 C CA . LEU A 1 99 ? -0.580 3.311 3.804 1.00 94.25 99 LEU A CA 1
ATOM 806 C C . LEU A 1 99 ? -0.137 3.042 2.358 1.00 94.25 99 LEU A C 1
ATOM 808 O O . LEU A 1 99 ? 0.778 2.240 2.135 1.00 94.25 99 LEU A O 1
ATOM 812 N N . SER A 1 100 ? -0.779 3.678 1.374 1.00 93.94 100 SER A N 1
ATOM 813 C CA . SER A 1 100 ? -0.481 3.477 -0.049 1.00 93.94 100 SER A CA 1
ATOM 814 C C . SER A 1 100 ? 0.665 4.358 -0.552 1.00 93.94 100 SER A C 1
ATOM 816 O O . SER A 1 100 ? 1.523 3.863 -1.276 1.00 93.94 100 SER A O 1
ATOM 818 N N . THR A 1 101 ? 0.729 5.635 -0.164 1.00 94.12 101 THR A N 1
ATOM 819 C CA . THR A 1 101 ? 1.626 6.608 -0.818 1.00 94.12 101 THR A CA 1
ATOM 820 C C . THR A 1 101 ? 2.967 6.799 -0.115 1.00 94.12 101 THR A C 1
ATOM 822 O O . THR A 1 101 ? 3.950 7.165 -0.764 1.00 94.12 101 THR A O 1
ATOM 825 N N . ARG A 1 102 ? 3.048 6.557 1.201 1.00 95.69 102 ARG A N 1
ATOM 826 C CA . ARG A 1 102 ? 4.288 6.771 1.955 1.00 95.69 102 ARG A CA 1
ATOM 827 C C . ARG A 1 102 ? 5.338 5.706 1.644 1.00 95.69 102 ARG A C 1
ATOM 829 O O . ARG A 1 102 ? 5.031 4.538 1.375 1.00 95.69 102 ARG A O 1
ATOM 836 N N . SER A 1 103 ? 6.605 6.130 1.690 1.00 95.44 103 SER A N 1
ATOM 837 C CA . SER A 1 103 ? 7.745 5.220 1.577 1.00 95.44 103 SER A CA 1
ATOM 838 C C . SER A 1 103 ? 7.728 4.217 2.727 1.00 95.44 103 SER A C 1
ATOM 840 O O . SER A 1 103 ? 7.268 4.525 3.828 1.00 95.44 103 SER A O 1
ATOM 842 N N . LYS A 1 104 ? 8.273 3.018 2.498 1.00 94.00 104 LYS A N 1
ATOM 843 C CA . LYS A 1 104 ? 8.341 1.979 3.540 1.00 94.00 104 LYS A CA 1
ATOM 844 C C . LYS A 1 104 ? 9.075 2.486 4.787 1.00 94.00 104 LYS A C 1
ATOM 846 O O . LYS A 1 104 ? 8.625 2.249 5.900 1.00 94.00 104 LYS A O 1
ATOM 851 N N . LYS A 1 105 ? 10.156 3.253 4.601 1.00 95.56 105 LYS A N 1
ATOM 852 C CA . LYS A 1 105 ? 10.920 3.840 5.711 1.00 95.56 105 LYS A CA 1
ATOM 853 C C . LYS A 1 105 ? 10.108 4.895 6.474 1.00 95.56 105 LYS A C 1
ATOM 855 O O . LYS A 1 105 ? 10.089 4.845 7.697 1.00 95.56 105 LYS A O 1
ATOM 860 N N . GLN A 1 106 ? 9.396 5.788 5.780 1.00 96.62 106 GLN A N 1
ATOM 861 C CA . GLN A 1 106 ? 8.536 6.789 6.426 1.00 96.62 106 GLN A CA 1
ATOM 862 C C . GLN A 1 106 ? 7.397 6.131 7.215 1.00 96.62 106 GLN A C 1
ATOM 864 O O . GLN A 1 106 ? 7.095 6.562 8.326 1.00 96.62 106 GLN A O 1
ATOM 869 N N . LEU A 1 107 ? 6.793 5.066 6.676 1.00 95.81 107 LEU A N 1
ATOM 870 C CA . LEU A 1 107 ? 5.774 4.288 7.385 1.00 95.81 107 LEU A CA 1
ATOM 871 C C . LEU A 1 107 ? 6.326 3.674 8.672 1.00 95.81 107 LEU A C 1
ATOM 873 O O . LEU A 1 107 ? 5.682 3.794 9.707 1.00 95.81 107 LEU A O 1
ATOM 877 N N . CYS A 1 108 ? 7.532 3.098 8.645 1.00 95.12 108 CYS A N 1
ATOM 878 C CA . CYS A 1 108 ? 8.171 2.593 9.863 1.00 95.12 108 CYS A CA 1
ATOM 879 C C . CYS A 1 108 ? 8.333 3.689 10.927 1.00 95.12 108 CYS A C 1
ATOM 881 O O . CYS A 1 108 ? 8.014 3.453 12.086 1.00 95.12 108 CYS A O 1
ATOM 883 N N . VAL A 1 109 ? 8.782 4.893 10.550 1.00 96.69 109 VAL A N 1
ATOM 884 C CA . VAL A 1 109 ? 8.917 6.015 11.502 1.00 96.69 109 VAL A CA 1
ATOM 885 C C . VAL A 1 109 ? 7.555 6.457 12.040 1.00 96.69 109 VAL A C 1
ATOM 887 O O . VAL A 1 109 ? 7.411 6.682 13.239 1.00 96.69 109 VAL A O 1
ATOM 890 N N . THR A 1 110 ? 6.545 6.525 11.172 1.00 97.06 110 THR A N 1
ATOM 891 C CA . THR A 1 110 ? 5.161 6.860 11.545 1.00 97.06 110 THR A CA 1
ATOM 892 C C . THR A 1 110 ? 4.616 5.857 12.564 1.00 97.06 110 THR A C 1
ATOM 894 O O . THR A 1 110 ? 4.094 6.255 13.596 1.00 97.06 110 THR A O 1
ATOM 897 N N . PHE A 1 111 ? 4.802 4.554 12.334 1.00 95.19 111 PHE A N 1
ATOM 898 C CA . PHE A 1 111 ? 4.345 3.509 13.256 1.00 95.19 111 PHE A CA 1
ATOM 899 C C . PHE A 1 111 ? 5.149 3.442 14.558 1.00 95.19 111 PHE A C 1
ATOM 901 O O . PHE A 1 111 ? 4.608 3.029 15.575 1.00 95.19 111 PHE A O 1
ATOM 908 N N . ASN A 1 112 ? 6.413 3.867 14.549 1.00 94.31 112 ASN A N 1
ATOM 909 C CA . ASN A 1 112 ? 7.222 3.983 15.766 1.00 94.31 112 ASN A CA 1
ATOM 910 C C . ASN A 1 112 ? 6.879 5.228 16.598 1.00 94.31 112 ASN A C 1
ATOM 912 O O . ASN A 1 112 ? 7.300 5.318 17.746 1.00 94.31 112 ASN A O 1
ATOM 916 N N . SER A 1 113 ? 6.161 6.187 16.010 1.00 90.62 113 SER A N 1
ATOM 917 C CA . SER A 1 113 ? 5.693 7.412 16.671 1.00 90.62 113 SER A CA 1
ATOM 918 C C . SER A 1 113 ? 4.273 7.265 17.235 1.00 90.62 113 SER A C 1
ATOM 920 O O . SER A 1 113 ? 3.678 8.262 17.642 1.00 90.62 113 SER A O 1
ATOM 922 N N . PHE A 1 114 ? 3.728 6.045 17.184 1.00 70.56 114 PHE A N 1
ATOM 923 C CA . PHE A 1 114 ? 2.407 5.679 17.684 1.00 70.56 114 PHE A CA 1
ATOM 924 C C . PHE A 1 114 ? 2.400 5.473 19.203 1.00 70.56 114 PHE A C 1
ATOM 926 O O . PHE A 1 114 ? 3.419 4.978 19.738 1.00 70.56 114 PHE A O 1
#

Nearest PDB structures (foldseek):
  1ycn-assembly2_B  TM=9.920E-01  e=2.072E-09  Arabidopsis thaliana
  1ycn-assembly1_A  TM=9.921E-01  e=3.766E-09  Arabidopsis thaliana
  1dk5-assembly1_A  TM=9.883E-01  e=4.681E-09  Capsicum annuum
  3brx-assembly1_A  TM=9.454E-01  e=5.218E-09  Gossypium hirsutum
  1hvf-assembly1_A  TM=8.409E-01  e=3.475E-05  Homo sapiens